Protein AF-A0A3D4EGX1-F1 (afdb_monomer)

Radius of gyration: 19.16 Å; Cα contacts (8 Å, |Δi|>4): 60; chains: 1; bounding box: 36×16×63 Å

Solvent-accessible surface area (backbone atoms only — not comparable to full-atom values): 4181 Å² total; per-residue (Å²): 136,52,61,67,56,51,17,50,52,28,34,52,52,10,51,53,28,40,54,52,23,53,52,51,51,52,45,65,74,71,54,92,70,57,71,70,56,50,51,53,50,52,51,51,32,51,52,28,46,51,50,15,51,53,25,38,51,49,14,50,45,37,47,55,62,59,45,45,56,54,57,53,50,56,56,58,69,69,70,121

Sequence (80 aa):
MTIAELSGEYRKSGEVCRIRAEELETRLKREKMCEMDKMRLRRKISMLTNMARDAIATSRYLENYYGDDKNEREKAEYVC

Foldseek 3Di:
DDLLVQLVVLQVLLVVLQVVLVVLVVVLVPDDDDPVVNVVSVVSSVVSNVSSVVSNVSSCCSCPVVVVVVVVVVVVVVPD

Structure (mmCIF, N/CA/C/O backbone):
data_AF-A0A3D4EGX1-F1
#
_entry.id   AF-A0A3D4EGX1-F1
#
loop_
_atom_site.group_PDB
_atom_site.id
_atom_site.type_symbol
_atom_site.label_atom_id
_atom_site.label_alt_id
_atom_site.label_comp_id
_atom_site.label_asym_id
_atom_site.label_entity_id
_atom_site.label_seq_id
_atom_site.pdbx_PDB_ins_code
_atom_site.Cartn_x
_atom_site.Cartn_y
_atom_site.Cartn_z
_atom_site.occupancy
_atom_site.B_iso_or_equiv
_atom_site.auth_seq_id
_atom_site.auth_comp_id
_atom_site.auth_asym_id
_atom_site.auth_atom_id
_atom_site.pdbx_PDB_model_num
ATOM 1 N N . MET A 1 1 ? 21.905 6.808 -10.133 1.00 71.88 1 MET A N 1
ATOM 2 C CA . MET A 1 1 ? 20.737 5.938 -9.930 1.00 71.88 1 MET A CA 1
ATOM 3 C C . MET A 1 1 ? 20.105 5.661 -11.280 1.00 71.88 1 MET A C 1
ATOM 5 O O . MET A 1 1 ? 19.771 6.601 -11.993 1.00 71.88 1 MET A O 1
ATOM 9 N N . THR A 1 2 ? 20.034 4.397 -11.666 1.00 87.81 2 THR A N 1
ATOM 10 C CA . THR A 1 2 ? 19.403 3.932 -12.904 1.00 87.81 2 THR A CA 1
ATOM 11 C C . THR A 1 2 ? 17.891 3.768 -12.712 1.00 87.81 2 THR A C 1
ATOM 13 O O . THR A 1 2 ? 17.406 3.686 -11.586 1.00 87.81 2 THR A O 1
ATOM 16 N N . ILE A 1 3 ? 17.131 3.691 -13.810 1.00 88.56 3 ILE A N 1
ATOM 17 C CA . ILE A 1 3 ? 15.686 3.398 -13.764 1.00 88.56 3 ILE A CA 1
ATOM 18 C C . ILE A 1 3 ? 15.409 2.039 -13.105 1.00 88.56 3 ILE A C 1
ATOM 20 O O . ILE A 1 3 ? 14.447 1.910 -12.353 1.00 88.56 3 ILE A O 1
ATOM 24 N N . ALA A 1 4 ? 16.275 1.049 -13.341 1.00 87.81 4 ALA A N 1
ATOM 25 C CA . ALA A 1 4 ? 16.169 -0.268 -12.721 1.00 87.81 4 ALA A CA 1
ATOM 26 C C . ALA A 1 4 ? 16.349 -0.193 -11.196 1.00 87.81 4 ALA A C 1
ATOM 28 O O . ALA A 1 4 ? 15.545 -0.752 -10.452 1.00 87.81 4 ALA A O 1
ATOM 29 N N . GLU A 1 5 ? 17.351 0.556 -10.725 1.00 90.56 5 GLU A N 1
ATOM 30 C CA . GLU A 1 5 ? 17.558 0.808 -9.292 1.00 90.56 5 GLU A CA 1
ATOM 31 C C . GLU A 1 5 ? 16.355 1.536 -8.678 1.00 90.56 5 GLU A C 1
ATOM 33 O O . GLU A 1 5 ? 15.826 1.091 -7.661 1.00 90.56 5 GLU A O 1
ATOM 38 N N . LEU A 1 6 ? 15.857 2.589 -9.336 1.00 93.69 6 LEU A N 1
ATOM 39 C CA . LEU A 1 6 ? 14.699 3.350 -8.864 1.00 93.69 6 LEU A CA 1
ATOM 40 C C . LEU A 1 6 ? 13.420 2.495 -8.812 1.00 93.69 6 LEU A C 1
ATOM 42 O O . LEU A 1 6 ? 12.667 2.561 -7.842 1.00 93.69 6 LEU A O 1
ATOM 46 N N . SER A 1 7 ? 13.179 1.654 -9.823 1.00 94.62 7 SER A N 1
ATOM 47 C CA . SER A 1 7 ? 12.072 0.691 -9.802 1.00 94.62 7 SER A CA 1
ATOM 48 C C . SER A 1 7 ? 12.189 -0.268 -8.615 1.00 94.62 7 SER A C 1
ATOM 50 O O . SER A 1 7 ? 11.210 -0.480 -7.891 1.00 94.62 7 SER A O 1
ATOM 52 N N . GLY A 1 8 ? 13.391 -0.799 -8.368 1.00 95.31 8 GLY A N 1
ATOM 53 C CA . GLY A 1 8 ? 13.668 -1.661 -7.221 1.00 95.31 8 GLY A CA 1
ATOM 54 C C . GLY A 1 8 ? 13.376 -0.976 -5.882 1.00 95.31 8 GLY A C 1
ATOM 55 O O . GLY A 1 8 ? 12.753 -1.575 -5.002 1.00 95.31 8 GLY A O 1
ATOM 56 N N . GLU A 1 9 ? 13.751 0.296 -5.736 1.00 97.38 9 GLU A N 1
ATOM 57 C CA . GLU A 1 9 ? 13.471 1.090 -4.534 1.00 97.38 9 GLU A CA 1
ATOM 58 C C . GLU A 1 9 ? 11.972 1.318 -4.308 1.00 97.38 9 GLU A C 1
ATOM 60 O O . GLU A 1 9 ? 11.483 1.148 -3.184 1.00 97.38 9 GLU A O 1
ATOM 65 N N . TYR A 1 10 ? 11.216 1.640 -5.361 1.00 98.00 10 TYR A N 1
ATOM 66 C CA . TYR A 1 10 ? 9.760 1.770 -5.278 1.00 98.00 10 TYR A CA 1
ATOM 67 C C . TYR A 1 10 ? 9.088 0.448 -4.900 1.00 98.00 10 TYR A C 1
ATOM 69 O O . TYR A 1 10 ? 8.211 0.431 -4.032 1.00 98.00 10 TYR A O 1
ATOM 77 N N . ARG A 1 11 ? 9.532 -0.677 -5.476 1.00 98.00 11 ARG A N 1
ATOM 78 C CA . ARG A 1 11 ? 9.020 -2.005 -5.114 1.00 98.00 11 ARG A CA 1
ATOM 79 C C . ARG A 1 11 ? 9.272 -2.307 -3.643 1.00 98.00 11 ARG A C 1
ATOM 81 O O . ARG A 1 11 ? 8.328 -2.631 -2.924 1.00 98.00 11 ARG A O 1
ATOM 88 N N . LYS A 1 12 ? 10.513 -2.133 -3.183 1.00 98.44 12 LYS A N 1
ATOM 89 C CA . LYS A 1 12 ? 10.893 -2.349 -1.782 1.00 98.44 12 LYS A CA 1
ATOM 90 C C . LYS A 1 12 ? 10.072 -1.469 -0.839 1.00 98.44 12 LYS A C 1
ATOM 92 O O . LYS A 1 12 ? 9.572 -1.945 0.177 1.00 98.44 12 LYS A O 1
ATOM 97 N N . SER A 1 13 ? 9.890 -0.198 -1.188 1.00 98.19 13 SER A N 1
ATOM 98 C CA . SER A 1 13 ? 9.086 0.741 -0.398 1.00 98.19 13 SER A CA 1
ATOM 99 C C . SER A 1 13 ? 7.626 0.293 -0.299 1.00 98.19 13 SER A C 1
ATOM 101 O O . SER A 1 13 ? 7.035 0.323 0.784 1.00 98.19 13 SER A O 1
ATOM 103 N N . GLY A 1 14 ? 7.053 -0.182 -1.408 1.00 98.62 14 GLY A N 1
ATOM 104 C CA . GLY A 1 14 ? 5.698 -0.719 -1.428 1.00 98.62 14 GLY A CA 1
ATOM 105 C C . GLY A 1 14 ? 5.543 -1.998 -0.602 1.00 98.62 14 GLY A C 1
ATOM 106 O O . GLY A 1 14 ? 4.570 -2.139 0.139 1.00 98.62 14 GLY A O 1
ATOM 107 N N . GLU A 1 15 ? 6.524 -2.900 -0.655 1.00 98.62 15 GLU A N 1
ATOM 108 C CA . GLU A 1 15 ? 6.552 -4.123 0.156 1.00 98.62 15 GLU A CA 1
ATOM 109 C C . GLU A 1 15 ? 6.624 -3.822 1.655 1.00 98.62 15 GLU A C 1
ATOM 111 O O . GLU A 1 15 ? 5.859 -4.402 2.425 1.00 98.62 15 GLU A O 1
ATOM 116 N N . VAL A 1 16 ? 7.465 -2.869 2.069 1.00 98.62 16 VAL A N 1
ATOM 117 C CA . VAL A 1 16 ? 7.546 -2.420 3.469 1.00 98.62 16 VAL A CA 1
ATOM 118 C C . VAL A 1 16 ? 6.204 -1.858 3.942 1.00 98.62 16 VAL A C 1
ATOM 120 O O . VAL A 1 16 ? 5.740 -2.202 5.032 1.00 98.62 16 VAL A O 1
ATOM 123 N N . CYS A 1 17 ? 5.541 -1.035 3.122 1.00 98.69 17 CYS A N 1
ATOM 124 C CA . CYS A 1 17 ? 4.216 -0.505 3.451 1.00 98.69 17 CYS A CA 1
ATOM 125 C C . CYS A 1 17 ? 3.177 -1.624 3.603 1.00 98.69 17 CYS A C 1
ATOM 127 O O . CYS A 1 17 ? 2.392 -1.604 4.553 1.00 98.69 17 CYS A O 1
ATOM 129 N N . ARG A 1 18 ? 3.197 -2.619 2.706 1.00 98.56 18 ARG A N 1
ATOM 130 C CA . ARG A 1 18 ? 2.288 -3.773 2.747 1.00 98.56 18 ARG A CA 1
ATOM 131 C C . ARG A 1 18 ? 2.493 -4.615 4.005 1.00 98.56 18 ARG A C 1
ATOM 133 O O . ARG A 1 18 ? 1.527 -4.846 4.725 1.00 98.56 18 ARG A O 1
ATOM 140 N N . ILE A 1 19 ? 3.735 -5.004 4.303 1.00 98.62 19 ILE A N 1
ATOM 141 C CA . ILE A 1 19 ? 4.075 -5.785 5.505 1.00 98.62 19 ILE A CA 1
ATOM 142 C C . ILE A 1 19 ? 3.584 -5.048 6.752 1.00 98.62 19 ILE A C 1
ATOM 144 O O . ILE A 1 19 ? 2.904 -5.619 7.604 1.00 98.62 19 ILE A O 1
ATOM 148 N N . ARG A 1 20 ? 3.845 -3.739 6.832 1.00 98.56 20 ARG A N 1
ATOM 149 C CA . ARG A 1 20 ? 3.396 -2.948 7.975 1.00 98.56 20 ARG A CA 1
ATOM 150 C C . ARG A 1 20 ? 1.871 -2.869 8.072 1.00 98.56 20 ARG A C 1
ATOM 152 O O . ARG A 1 20 ? 1.342 -2.897 9.181 1.00 98.56 20 ARG A O 1
ATOM 159 N N . ALA A 1 21 ? 1.153 -2.767 6.955 1.00 98.69 21 ALA A N 1
ATOM 160 C CA . ALA A 1 21 ? -0.308 -2.798 6.960 1.00 98.69 21 ALA A CA 1
ATOM 161 C C . ALA A 1 21 ? -0.838 -4.134 7.514 1.00 98.69 21 ALA A C 1
ATOM 163 O O . ALA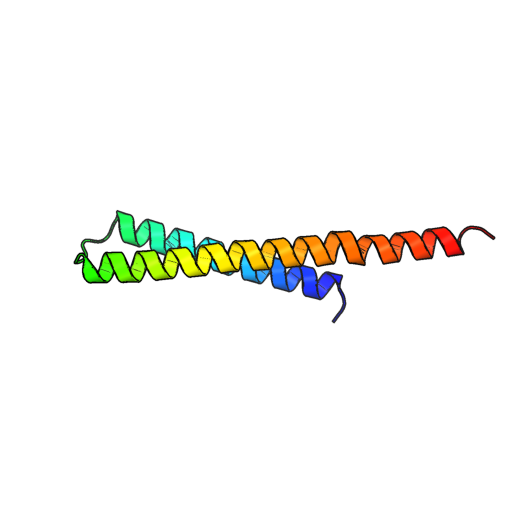 A 1 21 ? -1.694 -4.120 8.397 1.00 98.69 21 ALA A O 1
ATOM 164 N N . GLU A 1 22 ? -0.274 -5.264 7.082 1.00 98.56 22 GLU A N 1
ATOM 165 C CA . GLU A 1 22 ? -0.643 -6.616 7.536 1.00 98.56 22 GLU A CA 1
ATOM 166 C C . GLU A 1 22 ? -0.380 -6.829 9.039 1.00 98.56 22 GLU A C 1
ATOM 168 O O . GLU A 1 22 ? -1.210 -7.399 9.759 1.00 98.56 22 GLU A O 1
ATOM 173 N N . GLU A 1 23 ? 0.741 -6.316 9.551 1.00 98.50 23 GLU A N 1
ATOM 174 C CA . GLU A 1 23 ? 1.035 -6.310 10.989 1.00 98.50 23 GLU A CA 1
ATOM 175 C C . GLU A 1 23 ? -0.030 -5.536 11.776 1.00 98.50 23 GLU A C 1
ATOM 177 O O . GLU A 1 23 ? -0.532 -6.011 12.800 1.00 98.50 23 GLU A O 1
ATOM 182 N N . LEU A 1 24 ? -0.403 -4.342 11.302 1.00 98.44 24 LEU A N 1
ATOM 183 C CA . LEU A 1 24 ? -1.413 -3.512 11.960 1.00 98.44 24 LEU A CA 1
ATOM 184 C C . LEU A 1 24 ? -2.817 -4.120 11.849 1.00 98.44 24 LEU A C 1
ATOM 186 O O . LEU A 1 24 ? -3.599 -3.999 12.792 1.00 98.44 24 LEU A O 1
ATOM 190 N N . GLU A 1 25 ? -3.145 -4.802 10.753 1.00 98.44 25 GLU A N 1
ATOM 191 C CA . GLU A 1 25 ? -4.386 -5.572 10.630 1.00 98.44 25 GLU A CA 1
ATOM 192 C C . GLU A 1 25 ? -4.431 -6.737 11.618 1.00 98.44 25 GLU A C 1
ATOM 194 O O . GLU A 1 25 ? -5.449 -6.968 12.275 1.00 98.44 25 GLU A O 1
ATOM 199 N N . THR A 1 26 ? -3.319 -7.459 11.761 1.00 98.31 26 THR A N 1
ATOM 200 C CA . THR A 1 26 ? -3.190 -8.543 12.740 1.00 98.31 26 THR A CA 1
ATOM 201 C C . THR A 1 26 ? -3.375 -8.007 14.155 1.00 98.31 26 THR A C 1
ATOM 203 O O . THR A 1 26 ? -4.120 -8.583 14.952 1.00 98.31 26 THR A O 1
ATOM 206 N N . ARG A 1 27 ? -2.763 -6.858 14.446 1.00 97.69 27 ARG A N 1
ATOM 207 C CA . ARG A 1 27 ? -2.919 -6.141 15.709 1.00 97.69 27 ARG A CA 1
ATOM 208 C C . ARG A 1 27 ? -4.374 -5.749 15.973 1.00 97.69 27 ARG A C 1
ATOM 210 O O . ARG A 1 27 ? -4.893 -6.045 17.045 1.00 97.69 27 ARG A O 1
ATOM 217 N N . LEU A 1 28 ? -5.046 -5.155 14.984 1.00 97.62 28 LEU A N 1
ATOM 218 C CA . LEU A 1 28 ? -6.453 -4.745 15.065 1.00 97.62 28 LEU A CA 1
ATOM 219 C C . LEU A 1 28 ? -7.387 -5.921 15.395 1.00 97.62 28 LEU A C 1
ATOM 221 O O . LEU A 1 28 ? -8.386 -5.732 16.084 1.00 97.62 28 LEU A O 1
ATOM 225 N N . LYS A 1 29 ? -7.075 -7.124 14.894 1.00 96.94 29 LYS A N 1
ATOM 226 C CA . LYS A 1 29 ? -7.862 -8.345 15.129 1.00 96.94 29 LYS A CA 1
ATOM 227 C C . LYS A 1 29 ? -7.629 -8.957 16.514 1.00 96.94 29 LYS A C 1
ATOM 229 O O . LYS A 1 29 ? -8.535 -9.591 17.045 1.00 96.94 29 LYS A O 1
ATOM 234 N N . ARG A 1 30 ? -6.422 -8.818 17.075 1.00 96.88 30 ARG A N 1
ATOM 235 C CA . ARG A 1 30 ? -6.000 -9.533 18.295 1.00 96.88 30 ARG A CA 1
ATOM 236 C C . ARG A 1 30 ? -6.085 -8.696 19.566 1.00 96.88 30 ARG A C 1
ATOM 238 O O . ARG A 1 30 ? -6.372 -9.239 20.629 1.00 96.88 30 ARG A O 1
ATOM 245 N N . GLU A 1 31 ? -5.810 -7.400 19.484 1.00 96.31 31 GLU A N 1
ATOM 246 C CA . GLU A 1 31 ? -5.752 -6.540 20.664 1.00 96.31 31 GLU A CA 1
ATOM 247 C C . GLU A 1 31 ? -7.135 -6.004 21.052 1.00 96.31 31 GLU A C 1
ATOM 249 O O . GLU A 1 31 ? -7.923 -5.566 20.211 1.00 96.31 31 GLU A O 1
ATOM 254 N N . LYS A 1 32 ? -7.421 -5.977 22.359 1.00 96.06 32 LYS A N 1
ATOM 255 C CA . LYS A 1 32 ? -8.550 -5.208 22.891 1.00 96.06 32 LYS A CA 1
ATOM 256 C C . LYS A 1 32 ? -8.176 -3.731 22.892 1.00 96.06 32 LYS A C 1
ATOM 258 O O . LYS A 1 32 ? -7.195 -3.330 23.507 1.00 96.06 32 LYS A O 1
ATOM 263 N N . MET A 1 33 ? -8.980 -2.928 22.213 1.00 96.56 33 MET A N 1
ATOM 264 C CA . MET A 1 33 ? -8.777 -1.490 22.055 1.00 96.56 33 MET A CA 1
ATOM 265 C C . MET A 1 33 ? -10.128 -0.783 21.994 1.00 96.56 33 MET A C 1
ATOM 267 O O . MET A 1 33 ? -11.130 -1.384 21.592 1.00 96.56 33 MET A O 1
ATOM 271 N N . CYS A 1 34 ? -10.157 0.486 22.399 1.00 97.44 34 CYS A N 1
ATOM 272 C CA . CYS A 1 34 ? -11.358 1.306 22.293 1.00 97.44 34 CYS A CA 1
ATOM 273 C C . CYS A 1 34 ? -11.678 1.623 20.821 1.00 97.44 34 CYS A C 1
ATOM 275 O O . CYS A 1 34 ? -10.813 1.538 19.943 1.00 97.44 34 CYS A O 1
ATOM 277 N N . GLU A 1 35 ? -12.917 2.020 20.531 1.00 97.56 35 GLU A N 1
ATOM 278 C CA . GLU A 1 35 ? -13.338 2.286 19.149 1.00 97.56 35 GLU A CA 1
ATOM 279 C C . GLU A 1 35 ? -12.567 3.439 18.494 1.00 97.56 35 GLU A C 1
ATOM 281 O O . GLU A 1 35 ? -12.268 3.376 17.299 1.00 97.56 35 GLU A O 1
ATOM 286 N N . MET A 1 36 ? -12.154 4.453 19.266 1.00 97.75 36 MET A N 1
ATOM 287 C CA . MET A 1 36 ? -11.315 5.533 18.737 1.00 97.75 36 MET A CA 1
ATOM 288 C C . MET A 1 36 ? -9.941 5.027 18.281 1.00 97.75 36 MET A C 1
ATOM 290 O O . MET A 1 36 ? -9.468 5.409 17.207 1.00 97.75 36 MET A O 1
ATOM 294 N N . ASP A 1 37 ? -9.310 4.138 19.047 1.00 97.75 37 ASP A N 1
ATOM 295 C CA . ASP A 1 37 ? -8.011 3.569 18.681 1.00 97.75 37 ASP A CA 1
ATOM 296 C C . ASP A 1 37 ? -8.129 2.625 17.486 1.00 97.75 37 ASP A C 1
ATOM 298 O O . ASP A 1 37 ? -7.316 2.710 16.562 1.00 97.75 37 ASP A O 1
ATOM 302 N N . LYS A 1 38 ? -9.193 1.811 17.426 1.00 98.25 38 LYS A N 1
ATOM 303 C CA . LYS A 1 38 ? -9.507 1.001 16.237 1.00 98.25 38 LYS A CA 1
ATOM 304 C C . LYS A 1 38 ? -9.672 1.874 14.999 1.00 98.25 38 LYS A C 1
ATOM 306 O O . LYS A 1 38 ? -9.135 1.550 13.942 1.00 98.25 38 LYS A O 1
ATOM 311 N N . MET A 1 39 ? -10.391 2.992 15.111 1.00 98.25 39 MET A N 1
ATOM 312 C CA . MET A 1 39 ? -10.590 3.926 14.000 1.00 98.25 39 MET A CA 1
ATOM 313 C C . MET A 1 39 ? -9.259 4.519 13.520 1.00 98.25 39 MET A C 1
ATOM 315 O O . MET A 1 39 ? -8.987 4.540 12.317 1.00 98.25 39 MET A O 1
ATOM 319 N N . ARG A 1 40 ? -8.400 4.960 14.446 1.00 98.12 40 ARG A N 1
ATOM 320 C CA . ARG A 1 40 ? -7.058 5.476 14.124 1.00 98.12 40 ARG A CA 1
ATOM 321 C C . ARG A 1 40 ? -6.189 4.413 13.456 1.00 98.12 40 ARG A C 1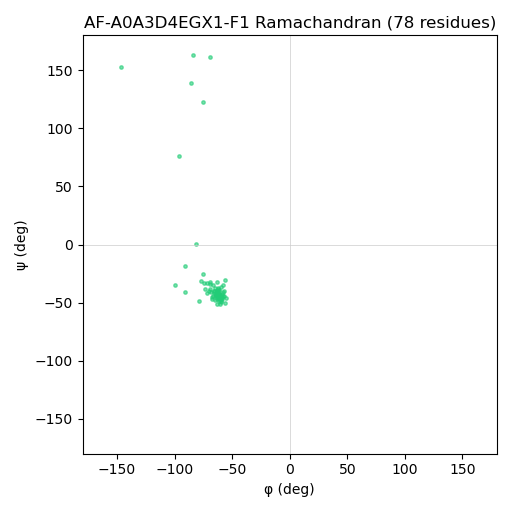
ATOM 323 O O . ARG A 1 40 ? -5.481 4.721 12.499 1.00 98.12 40 ARG A O 1
ATOM 330 N N . LEU A 1 41 ? -6.264 3.168 13.922 1.00 98.31 41 LEU A N 1
ATOM 331 C CA . LEU A 1 41 ? -5.512 2.053 13.356 1.00 98.31 41 LEU A CA 1
ATOM 332 C C . LEU A 1 41 ? -5.988 1.710 11.938 1.00 98.31 41 LEU A C 1
ATOM 334 O O . LEU A 1 41 ? -5.164 1.606 11.034 1.00 98.31 41 LEU A O 1
ATOM 338 N N . ARG A 1 42 ? -7.308 1.650 11.710 1.00 98.50 42 ARG A N 1
ATOM 339 C CA . ARG A 1 42 ? -7.906 1.461 10.373 1.00 98.50 42 ARG A CA 1
ATOM 340 C C . ARG A 1 42 ? -7.475 2.547 9.387 1.00 98.50 42 ARG A C 1
ATOM 342 O O . ARG A 1 42 ? -7.159 2.238 8.243 1.00 98.50 42 ARG A O 1
ATOM 349 N N . ARG A 1 43 ? -7.408 3.809 9.827 1.00 98.56 43 ARG A N 1
ATOM 350 C CA . ARG A 1 43 ? -6.896 4.911 8.992 1.00 98.56 43 ARG A CA 1
ATOM 351 C C . ARG A 1 43 ? -5.439 4.685 8.586 1.00 98.56 43 ARG A C 1
ATOM 353 O O . ARG A 1 43 ? -5.124 4.809 7.409 1.00 98.56 43 ARG A O 1
ATOM 360 N N . LYS A 1 44 ? -4.575 4.296 9.530 1.00 98.44 44 LYS A N 1
ATOM 361 C CA . LYS A 1 44 ? -3.164 3.978 9.243 1.00 98.44 44 LYS A CA 1
ATOM 362 C C . LYS A 1 44 ? -3.023 2.820 8.252 1.00 98.44 44 LYS A C 1
ATOM 364 O O . LYS A 1 44 ? -2.246 2.933 7.313 1.00 98.44 44 LYS A O 1
ATOM 369 N N . ILE A 1 45 ? -3.796 1.748 8.436 1.00 98.75 45 ILE A N 1
ATOM 370 C CA . ILE A 1 45 ? -3.826 0.596 7.519 1.00 98.75 45 ILE A CA 1
ATOM 371 C C . ILE A 1 45 ? -4.220 1.045 6.107 1.00 98.75 45 ILE A C 1
ATOM 373 O O . ILE A 1 45 ? -3.536 0.704 5.145 1.00 98.75 45 ILE A O 1
ATOM 377 N N . SER A 1 46 ? -5.275 1.856 5.981 1.00 98.69 46 SER A N 1
ATOM 378 C CA . SER A 1 46 ? -5.739 2.377 4.688 1.00 98.69 46 SER A CA 1
ATOM 379 C C . SER A 1 46 ? -4.663 3.207 3.980 1.00 98.69 46 SER A C 1
ATOM 381 O O . 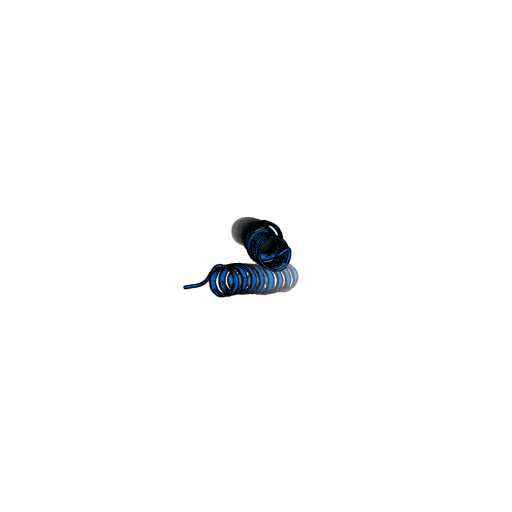SER A 1 46 ? -4.364 2.968 2.811 1.00 98.69 46 SER A O 1
ATOM 383 N N . MET A 1 47 ? -4.001 4.116 4.705 1.00 98.69 47 MET A N 1
ATOM 384 C CA . MET A 1 47 ? -2.904 4.919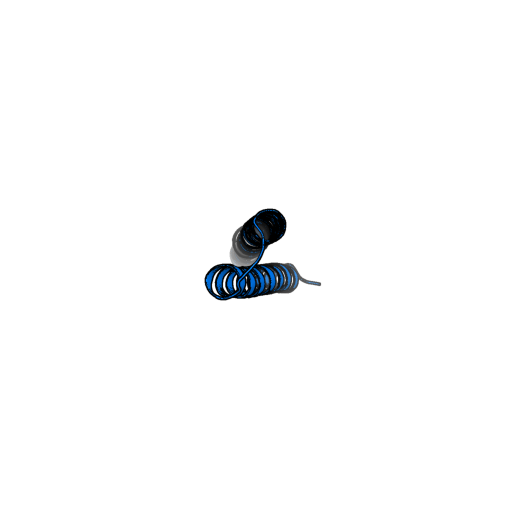 4.155 1.00 98.69 47 MET A CA 1
ATOM 385 C C . MET A 1 47 ? -1.748 4.047 3.655 1.00 98.69 47 MET A C 1
ATOM 387 O O . MET A 1 47 ? -1.324 4.199 2.515 1.00 98.69 47 MET A O 1
ATOM 391 N N . LEU A 1 48 ? -1.276 3.103 4.476 1.00 98.75 48 LEU A N 1
ATOM 392 C CA . LEU A 1 48 ? -0.182 2.201 4.102 1.00 98.75 48 LEU A CA 1
ATOM 393 C C . LEU A 1 48 ? -0.544 1.314 2.910 1.00 98.75 48 LEU A C 1
ATOM 395 O O . LEU A 1 48 ? 0.289 1.083 2.040 1.00 98.75 48 LEU A O 1
ATOM 399 N N . THR A 1 49 ? -1.792 0.853 2.843 1.00 98.62 49 THR A N 1
ATOM 400 C CA . THR A 1 49 ? -2.282 0.041 1.724 1.00 98.62 49 THR A CA 1
ATOM 401 C C . THR A 1 49 ? -2.271 0.834 0.419 1.00 98.62 49 THR A C 1
ATOM 403 O O . THR A 1 49 ? -1.835 0.311 -0.605 1.00 98.62 49 THR A O 1
ATOM 406 N N . ASN A 1 50 ? -2.708 2.097 0.445 1.00 98.56 50 ASN A N 1
ATOM 407 C CA . ASN A 1 50 ? -2.665 2.966 -0.733 1.00 98.56 50 ASN A CA 1
ATOM 408 C C . ASN A 1 50 ? -1.221 3.253 -1.153 1.00 98.56 50 ASN A C 1
ATOM 410 O O . ASN A 1 50 ? -0.871 3.019 -2.304 1.00 98.56 50 ASN A O 1
ATOM 414 N N . MET A 1 51 ? -0.354 3.624 -0.206 1.00 98.50 51 MET A N 1
ATOM 415 C CA . MET A 1 51 ? 1.071 3.847 -0.482 1.00 98.50 51 MET A CA 1
ATOM 416 C C . MET A 1 51 ? 1.749 2.609 -1.080 1.00 98.50 51 MET A C 1
ATOM 418 O O . MET A 1 51 ? 2.539 2.730 -2.012 1.00 98.50 51 MET A O 1
ATOM 422 N N . ALA A 1 52 ? 1.421 1.413 -0.582 1.00 98.69 52 ALA A N 1
ATOM 423 C CA . ALA A 1 52 ? 1.936 0.165 -1.131 1.00 98.69 52 ALA A CA 1
ATOM 424 C C . ALA A 1 52 ? 1.518 -0.032 -2.593 1.00 98.69 52 ALA A C 1
ATOM 426 O O . 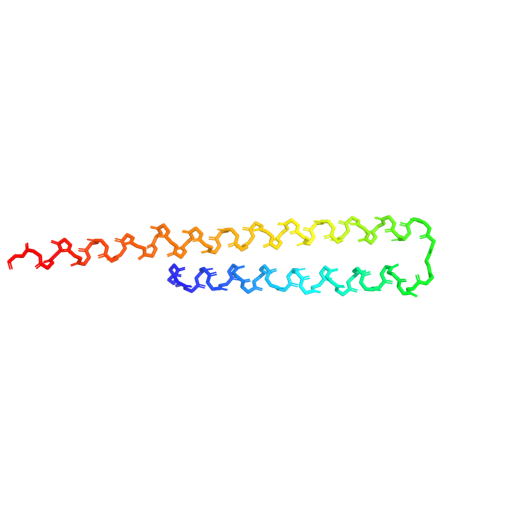ALA A 1 52 ? 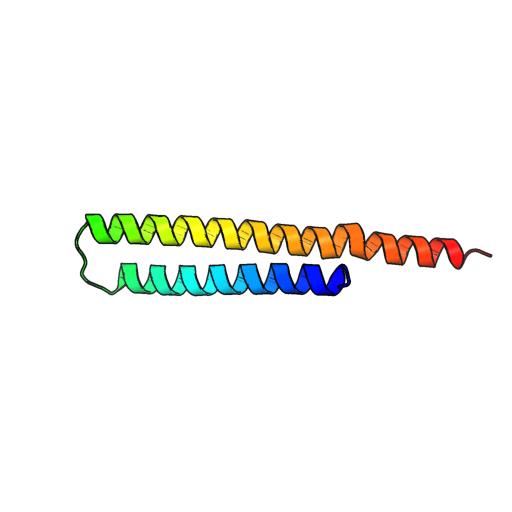2.353 -0.373 -3.431 1.00 98.69 52 ALA A O 1
ATOM 427 N N . ARG A 1 53 ? 0.236 0.202 -2.909 1.00 98.44 53 ARG A N 1
ATOM 428 C CA . ARG A 1 53 ? -0.282 0.103 -4.281 1.00 98.44 53 ARG A CA 1
ATOM 429 C C . ARG A 1 53 ? 0.407 1.098 -5.208 1.00 98.44 53 ARG A C 1
ATOM 431 O O . ARG A 1 53 ? 0.884 0.684 -6.260 1.00 98.44 53 ARG A O 1
ATOM 438 N N . ASP A 1 54 ? 0.504 2.359 -4.800 1.00 98.50 54 ASP A N 1
ATOM 439 C CA . ASP A 1 54 ? 1.069 3.432 -5.622 1.00 98.50 54 ASP A CA 1
ATOM 440 C C . ASP A 1 54 ? 2.564 3.212 -5.885 1.00 98.50 54 ASP A C 1
ATOM 442 O O . ASP A 1 54 ? 3.036 3.355 -7.016 1.00 98.50 54 ASP A O 1
ATOM 446 N N . ALA A 1 55 ? 3.312 2.780 -4.865 1.00 98.44 55 ALA A N 1
ATOM 447 C CA . ALA A 1 55 ? 4.733 2.484 -4.997 1.00 98.44 55 ALA A CA 1
ATOM 448 C C . ALA A 1 55 ? 4.981 1.270 -5.909 1.00 98.44 55 ALA A C 1
ATOM 450 O O . ALA A 1 55 ? 5.822 1.329 -6.804 1.00 98.44 55 ALA A O 1
ATOM 451 N N . ILE A 1 56 ? 4.207 0.189 -5.759 1.00 97.94 56 ILE A N 1
ATOM 452 C CA . ILE A 1 56 ? 4.324 -0.990 -6.633 1.00 97.94 56 ILE A CA 1
ATOM 453 C C . ILE A 1 56 ? 3.915 -0.651 -8.072 1.00 97.94 56 ILE A C 1
ATOM 455 O O . ILE A 1 56 ? 4.564 -1.107 -9.014 1.00 97.94 56 ILE A O 1
ATOM 459 N N . ALA A 1 57 ? 2.865 0.151 -8.261 1.00 96.69 57 ALA A N 1
ATOM 460 C CA . ALA A 1 57 ? 2.449 0.611 -9.584 1.00 96.69 57 ALA A CA 1
ATOM 461 C C . ALA A 1 57 ? 3.546 1.452 -10.251 1.00 96.69 57 ALA A C 1
ATOM 463 O O . ALA A 1 57 ? 3.886 1.201 -11.404 1.00 96.69 57 ALA A O 1
ATOM 464 N N . THR A 1 58 ? 4.155 2.375 -9.503 1.00 96.50 58 THR A N 1
ATOM 465 C CA . THR A 1 58 ? 5.285 3.184 -9.982 1.00 96.50 58 THR A CA 1
ATOM 466 C C . THR A 1 58 ? 6.478 2.312 -10.362 1.00 96.50 58 THR A C 1
ATOM 468 O O . THR A 1 58 ? 7.034 2.488 -11.440 1.00 96.50 58 THR A O 1
ATOM 471 N N . SER A 1 59 ? 6.833 1.322 -9.537 1.00 96.25 59 SER A N 1
ATOM 472 C CA . SER A 1 59 ? 7.886 0.356 -9.872 1.00 96.25 59 SER A CA 1
ATOM 473 C C . SER A 1 59 ? 7.600 -0.359 -11.194 1.00 96.25 59 SER A C 1
ATOM 475 O O . SER A 1 59 ? 8.446 -0.355 -12.082 1.00 96.25 59 SER A O 1
ATOM 477 N N . ARG A 1 60 ? 6.391 -0.904 -11.374 1.00 93.31 60 ARG A N 1
ATOM 478 C CA . ARG A 1 60 ? 6.005 -1.583 -12.624 1.00 93.31 60 ARG A CA 1
ATOM 479 C C . ARG A 1 60 ? 6.050 -0.652 -13.827 1.00 93.31 60 ARG A C 1
ATOM 481 O O . ARG A 1 60 ? 6.446 -1.074 -14.905 1.00 93.31 60 ARG A O 1
ATOM 488 N N . TYR A 1 61 ? 5.634 0.598 -13.654 1.00 92.56 61 TYR A N 1
ATOM 489 C CA . TYR A 1 61 ? 5.705 1.592 -14.716 1.00 92.56 61 TYR A CA 1
ATOM 490 C C . TYR A 1 61 ? 7.157 1.868 -15.120 1.00 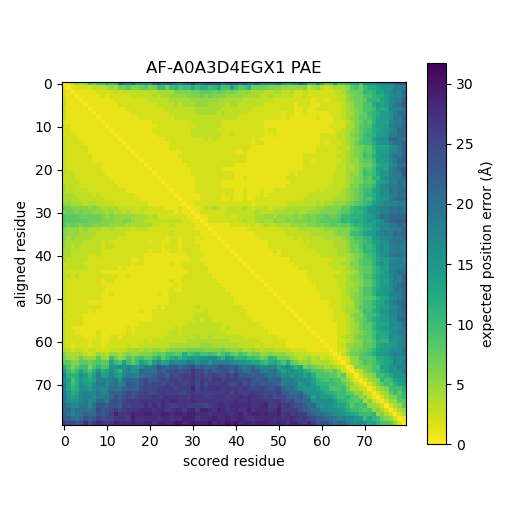92.56 61 TYR A C 1
ATOM 492 O O . TYR A 1 61 ? 7.484 1.824 -16.300 1.00 92.56 61 TYR A O 1
ATOM 500 N N . LEU A 1 62 ? 8.044 2.078 -14.145 1.00 90.62 62 LEU A N 1
ATOM 501 C CA . LEU A 1 62 ? 9.470 2.290 -14.393 1.00 90.62 62 LEU A CA 1
ATOM 502 C C . LEU A 1 62 ? 10.142 1.068 -15.033 1.00 90.62 62 LEU A C 1
ATOM 504 O O . LEU A 1 62 ? 10.964 1.227 -15.927 1.00 90.62 62 LEU A O 1
ATOM 508 N N . GLU A 1 63 ? 9.781 -0.134 -14.587 1.00 88.12 63 GLU A N 1
ATOM 509 C CA . GLU A 1 63 ? 10.305 -1.399 -15.107 1.00 88.12 63 GLU A CA 1
ATOM 510 C C . GLU A 1 63 ? 9.855 -1.653 -16.548 1.00 88.12 63 GLU A C 1
ATOM 512 O O . GLU A 1 63 ? 10.685 -1.958 -17.394 1.00 88.12 63 GLU A O 1
ATOM 517 N N . ASN A 1 64 ? 8.567 -1.479 -16.846 1.00 83.44 64 ASN A N 1
ATOM 518 C CA . ASN A 1 64 ? 8.008 -1.897 -18.131 1.00 83.44 64 ASN A CA 1
ATOM 519 C C . ASN A 1 64 ? 8.048 -0.795 -19.190 1.00 83.44 64 ASN A C 1
ATOM 521 O O . ASN A 1 64 ? 8.343 -1.076 -20.338 1.00 83.44 64 ASN A O 1
ATOM 525 N N . TYR A 1 65 ? 7.753 0.458 -18.836 1.00 77.50 65 TYR A N 1
ATOM 526 C CA . TYR A 1 65 ? 7.688 1.535 -19.829 1.00 77.50 65 TYR A CA 1
ATOM 527 C C . TYR A 1 65 ? 9.087 2.028 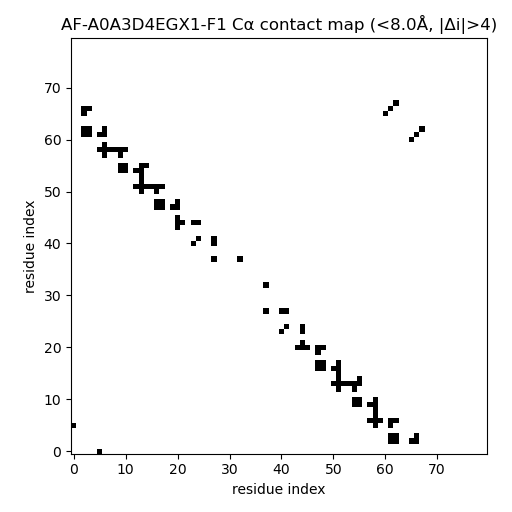-20.206 1.00 77.50 65 TYR A C 1
ATOM 529 O O . TYR A 1 65 ? 9.442 2.108 -21.373 1.00 77.50 65 TYR A O 1
ATOM 537 N N . TYR A 1 66 ? 9.920 2.311 -19.204 1.00 71.12 66 TYR A N 1
ATOM 538 C CA . TYR A 1 66 ? 11.274 2.814 -19.442 1.00 71.12 66 TYR A CA 1
ATOM 539 C C . TYR A 1 66 ? 12.332 1.707 -19.549 1.00 71.12 66 TYR A C 1
ATOM 541 O O . TYR A 1 66 ? 13.430 1.966 -20.046 1.00 71.12 66 TYR A O 1
ATOM 549 N N . GLY A 1 67 ? 12.045 0.492 -19.068 1.00 62.66 67 GLY A N 1
ATOM 550 C CA . GLY A 1 67 ? 12.928 -0.660 -19.262 1.00 62.66 67 GLY A CA 1
ATOM 551 C C . GLY A 1 67 ? 12.885 -1.202 -20.690 1.00 62.66 67 GLY A C 1
ATOM 552 O O . GLY A 1 67 ? 13.945 -1.521 -21.228 1.00 62.66 67 GLY A O 1
ATOM 553 N N . ASP A 1 68 ? 11.710 -1.226 -21.333 1.00 59.97 68 ASP A N 1
ATOM 554 C CA . ASP A 1 68 ? 11.589 -1.652 -22.735 1.00 59.97 68 ASP A CA 1
ATOM 555 C C . ASP A 1 68 ? 12.114 -0.610 -23.728 1.00 59.97 68 ASP A C 1
ATOM 557 O O . ASP A 1 68 ? 12.757 -0.995 -24.700 1.00 59.97 68 ASP A O 1
ATOM 561 N N . ASP A 1 69 ? 11.986 0.691 -23.448 1.00 57.47 69 ASP A N 1
ATOM 562 C CA . ASP A 1 69 ? 12.555 1.758 -24.295 1.00 57.47 69 ASP A CA 1
ATOM 563 C C . ASP A 1 69 ? 14.078 1.611 -24.515 1.00 57.47 69 ASP A C 1
ATOM 565 O O . ASP A 1 69 ? 14.613 2.000 -25.557 1.00 57.47 69 ASP A O 1
ATOM 569 N N . LYS A 1 70 ? 14.809 1.040 -23.545 1.00 56.00 70 LYS 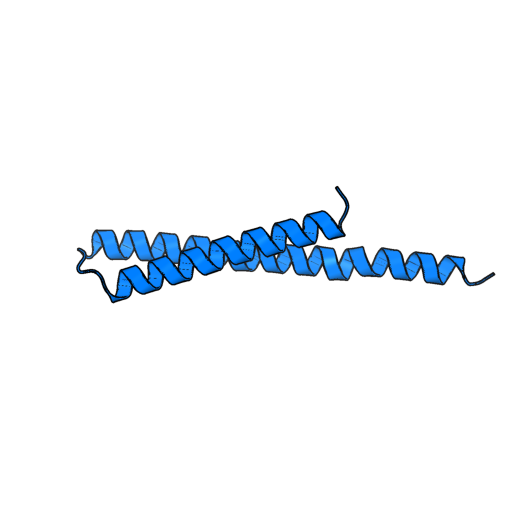A N 1
ATOM 570 C CA . LYS A 1 70 ? 16.236 0.710 -23.717 1.00 56.00 70 LYS A CA 1
ATOM 571 C C . LYS A 1 70 ? 16.449 -0.473 -24.663 1.00 56.00 70 LYS A C 1
ATOM 573 O O . LYS A 1 70 ? 17.333 -0.403 -25.513 1.00 56.00 70 LYS A O 1
ATOM 578 N N . ASN A 1 71 ? 15.627 -1.515 -24.548 1.00 52.50 71 ASN A N 1
ATOM 579 C CA . ASN A 1 71 ? 15.683 -2.687 -25.423 1.00 52.50 71 ASN A CA 1
ATOM 580 C C . ASN A 1 71 ? 15.239 -2.354 -26.859 1.00 52.50 71 ASN A C 1
ATOM 582 O O . ASN A 1 71 ? 15.745 -2.942 -27.815 1.00 52.50 71 ASN A O 1
ATOM 586 N N . GLU A 1 72 ? 14.303 -1.418 -27.037 1.00 52.72 72 GLU A N 1
ATOM 587 C CA . GLU A 1 72 ? 13.863 -0.962 -28.360 1.00 52.72 72 GLU A CA 1
ATOM 588 C C . GLU A 1 72 ? 14.946 -0.156 -29.088 1.00 52.72 72 GLU A C 1
ATOM 590 O O . GLU A 1 72 ? 15.146 -0.349 -30.288 1.00 52.72 72 GLU A O 1
ATOM 595 N N . ARG A 1 73 ? 15.708 0.687 -28.376 1.00 53.19 73 ARG A N 1
ATOM 596 C CA . ARG A 1 73 ? 16.842 1.422 -28.966 1.00 53.19 73 ARG A CA 1
ATOM 597 C C . ARG A 1 73 ? 18.011 0.514 -29.347 1.00 53.19 73 ARG A C 1
ATOM 599 O O . ARG A 1 73 ? 18.547 0.678 -30.438 1.00 53.19 73 ARG A O 1
ATOM 606 N N . GLU A 1 74 ? 18.358 -0.474 -28.520 1.00 52.31 74 GLU A N 1
ATOM 607 C CA . GLU A 1 74 ? 19.390 -1.468 -28.871 1.00 52.31 74 GLU A CA 1
ATOM 608 C C . GLU A 1 74 ? 18.995 -2.299 -30.104 1.00 52.31 74 GLU A C 1
ATOM 610 O O . GLU A 1 74 ? 19.829 -2.573 -30.967 1.00 52.31 74 GLU A O 1
ATOM 615 N N . LYS A 1 75 ? 17.708 -2.650 -30.247 1.00 48.22 75 LYS A N 1
ATOM 616 C CA . LYS A 1 75 ? 17.203 -3.325 -31.454 1.00 48.22 75 LYS A CA 1
ATOM 617 C C . LYS A 1 75 ? 17.262 -2.443 -32.698 1.00 48.22 75 LYS A C 1
ATOM 619 O O . LYS A 1 75 ? 17.497 -2.973 -33.777 1.00 48.22 75 LYS A O 1
ATOM 624 N N . ALA A 1 76 ? 17.048 -1.134 -32.570 1.00 51.91 76 ALA A N 1
ATOM 625 C CA . ALA A 1 76 ? 17.136 -0.200 -33.690 1.00 51.91 76 ALA A CA 1
ATOM 626 C C . ALA A 1 76 ? 18.587 0.041 -34.149 1.00 51.91 76 ALA A C 1
ATOM 628 O O . ALA A 1 76 ? 18.822 0.202 -35.343 1.00 51.91 76 ALA A O 1
ATOM 629 N N . GLU A 1 77 ? 19.562 0.020 -33.233 1.00 49.97 77 GLU A N 1
ATOM 630 C CA . GLU A 1 77 ? 20.990 0.166 -33.561 1.00 49.97 77 GLU A CA 1
ATOM 631 C C . GLU A 1 77 ? 21.607 -1.099 -34.188 1.00 49.97 77 GLU A C 1
ATOM 633 O O . GLU A 1 77 ? 22.559 -0.991 -34.957 1.00 49.97 77 GLU A O 1
ATOM 638 N N . TYR A 1 78 ? 21.054 -2.292 -33.923 1.00 46.41 78 TYR A N 1
ATOM 639 C CA . TYR A 1 78 ? 21.527 -3.563 -34.501 1.00 46.41 78 TYR A CA 1
ATOM 640 C C . TYR A 1 78 ? 21.005 -3.840 -35.927 1.00 46.41 78 TYR A C 1
ATOM 642 O O . TYR A 1 78 ? 21.321 -4.870 -36.521 1.00 46.41 78 TYR A O 1
ATOM 650 N N . VAL A 1 79 ? 20.208 -2.934 -36.502 1.00 48.94 79 VAL A N 1
ATOM 651 C CA . VAL A 1 79 ? 19.807 -2.983 -37.916 1.00 48.94 79 VAL A CA 1
ATOM 652 C C . VAL A 1 79 ? 20.742 -2.071 -38.719 1.00 48.94 79 VAL A C 1
ATOM 654 O O . VAL A 1 79 ? 20.378 -0.956 -39.087 1.00 48.94 79 VAL A O 1
ATOM 657 N N . CYS A 1 80 ? 21.966 -2.543 -38.960 1.00 42.25 80 CYS A N 1
ATOM 658 C CA . CYS A 1 80 ? 22.907 -2.001 -39.945 1.00 42.25 80 CYS A CA 1
ATOM 659 C C . CYS A 1 80 ? 23.628 -3.164 -40.630 1.00 42.25 80 CYS A C 1
ATOM 661 O O . CYS A 1 80 ? 24.244 -3.975 -39.900 1.00 42.25 80 CYS A O 1
#

pLDDT: mean 88.02, std 17.36, range [42.25, 98.75]

Nearest PDB structures (foldseek):
  5nnv-assembly1_A  TM=8.233E-01  e=5.819E+00  Bacillus subtilis subsp. subtilis str. 168
  2f1m-assembly1_B  TM=5.010E-01  e=6.548E+00  Escherichia coli

Mean predicted aligned error: 6.95 Å

Secondary structure (DSSP, 8-state):
--HHHHHHHHHHHHHHHHHHHHHHHHHHHHS---HHHHHHHHHHHHHHHHHHHHHHHHHHHHHHHHHHHHHHHHHHHT--